Protein AF-A0A448MIH7-F1 (afdb_monomer_lite)

InterPro domains:
  IPR002915 DeoC/FbaB/LacD aldolase [PF01791] (14-101)
  IPR002915 DeoC/FbaB/LacD aldolase [SM01133] (1-118)
  IPR011343 Deoxyribose-phosphate aldolase [PTHR10889] (2-112)
  IPR011343 Deoxyribose-phosphate aldolase [TIGR00126] (2-113)
  IPR013785 Aldolase-type TIM barrel [G3DSA:3.20.20.70] (1-115)

pLDDT: mean 94.29, std 11.21, range [30.38, 98.88]

Secondary structure (DSSP, 8-state):
-BSTTT--S-HHHHHHHHHHHHHTT-S-EEEEP-HHHHHTT-HHHHHHHHHHHHHHHTTS-EEEE--GGGS-HHHHHHHHHHHHHTT-SEEE---SSSS----HHHHHHHHHHS----

Sequence (118 aa):
MVGFPLGANLTSVKAFETQEAIKAGANEIDMVINVGWIKSNKWQAVKDDIQAVLNACNGVPLKVILETCLLTKDEIIKACEICKEIGVAFVKTSTGFSKGGALVEDVALMKKSLVILV

Radius of gyration: 13.15 Å; chains: 1; bounding box: 32×26×30 Å

Organism: NCBI:txid758

Structure (mmCIF, N/CA/C/O backbone):
data_AF-A0A448MIH7-F1
#
_entry.id   AF-A0A448MIH7-F1
#
loop_
_atom_site.group_PDB
_atom_site.id
_atom_site.type_symbol
_atom_site.label_atom_id
_atom_site.label_alt_id
_atom_site.label_comp_id
_atom_site.label_asym_id
_atom_site.label_entity_id
_atom_site.label_seq_id
_atom_site.pdbx_PDB_ins_code
_atom_site.Cartn_x
_atom_site.Cartn_y
_atom_site.Cartn_z
_atom_site.occupancy
_atom_site.B_iso_or_equiv
_atom_site.auth_seq_id
_atom_site.auth_comp_id
_atom_site.auth_asym_id
_atom_site.auth_atom_id
_atom_site.pdbx_PDB_model_num
ATOM 1 N N . MET A 1 1 ? -7.232 -9.157 5.317 1.00 92.31 1 MET A N 1
ATOM 2 C CA . MET A 1 1 ? -6.839 -8.694 3.967 1.00 92.31 1 MET A CA 1
ATOM 3 C C . MET A 1 1 ? -7.849 -7.651 3.523 1.00 92.31 1 MET A C 1
ATOM 5 O O . MET A 1 1 ? -9.013 -7.841 3.842 1.00 92.31 1 MET A O 1
ATOM 9 N N . VAL A 1 2 ? -7.415 -6.582 2.850 1.00 97.75 2 VAL A N 1
ATOM 10 C CA . VAL A 1 2 ? -8.256 -5.447 2.428 1.00 97.75 2 VAL A CA 1
ATOM 11 C C . VAL A 1 2 ? -7.966 -5.074 0.972 1.00 97.75 2 VAL A C 1
ATOM 13 O O . VAL A 1 2 ? -6.805 -4.972 0.562 1.00 97.75 2 VAL A O 1
ATOM 16 N N . GLY A 1 3 ? -9.015 -4.869 0.174 1.00 96.44 3 GLY A N 1
ATOM 17 C CA . GLY A 1 3 ? -8.915 -4.601 -1.263 1.00 96.44 3 GLY A CA 1
ATOM 18 C C . GLY A 1 3 ? -8.203 -5.721 -2.024 1.00 96.44 3 GLY A C 1
ATOM 19 O O . GLY A 1 3 ? -7.577 -5.477 -3.051 1.00 96.44 3 GLY A O 1
ATOM 20 N N . PHE A 1 4 ? -8.219 -6.938 -1.488 1.00 97.50 4 PHE A N 1
ATOM 21 C CA . PHE A 1 4 ? -7.408 -8.052 -1.960 1.00 97.50 4 PHE A CA 1
ATOM 22 C C . PHE A 1 4 ? -8.145 -8.886 -3.026 1.00 97.50 4 PHE A C 1
ATOM 24 O O . PHE A 1 4 ? -9.354 -9.075 -2.909 1.00 97.50 4 PHE A O 1
ATOM 31 N N . PRO A 1 5 ? -7.449 -9.441 -4.042 1.00 97.50 5 PRO A N 1
ATOM 32 C CA . PRO A 1 5 ? -6.018 -9.285 -4.329 1.00 97.50 5 PRO A CA 1
ATOM 33 C C . PRO A 1 5 ? -5.696 -8.112 -5.264 1.00 97.50 5 PRO A C 1
ATOM 35 O O . PRO A 1 5 ? -4.532 -7.850 -5.516 1.00 97.50 5 PRO A O 1
ATOM 38 N N . LEU A 1 6 ? -6.690 -7.425 -5.832 1.00 97.25 6 LEU A N 1
ATOM 39 C CA . LEU A 1 6 ? -6.457 -6.532 -6.978 1.00 97.25 6 LEU A CA 1
ATOM 40 C C . LEU A 1 6 ? -6.078 -5.091 -6.602 1.00 97.25 6 LEU A C 1
ATOM 42 O O . LEU A 1 6 ? -5.535 -4.365 -7.430 1.00 97.25 6 LEU A O 1
ATOM 46 N N . GLY A 1 7 ? -6.421 -4.634 -5.398 1.00 97.44 7 GLY A N 1
ATOM 47 C CA . GLY A 1 7 ? -6.146 -3.276 -4.920 1.00 97.44 7 GLY A CA 1
ATOM 48 C C . GLY A 1 7 ? -6.939 -2.167 -5.620 1.00 97.44 7 GLY A C 1
ATOM 49 O O . GLY A 1 7 ? -6.673 -0.991 -5.375 1.00 97.44 7 GLY A O 1
ATOM 50 N N . ALA A 1 8 ? -7.908 -2.512 -6.474 1.00 97.94 8 ALA A N 1
ATOM 51 C CA . ALA A 1 8 ? -8.626 -1.579 -7.350 1.00 97.94 8 ALA A CA 1
ATOM 52 C C . ALA A 1 8 ? -9.999 -1.121 -6.816 1.00 97.94 8 ALA A C 1
ATOM 54 O O . ALA A 1 8 ? -10.729 -0.413 -7.508 1.00 97.94 8 ALA A O 1
ATOM 55 N N . ASN A 1 9 ? -10.368 -1.525 -5.599 1.00 98.56 9 ASN A N 1
ATOM 56 C CA . ASN A 1 9 ? -11.573 -1.043 -4.927 1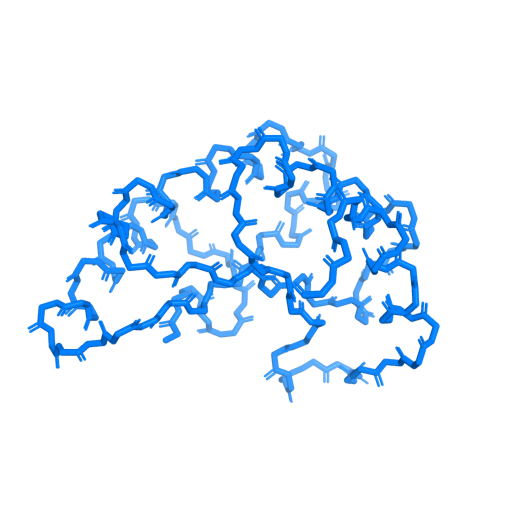.00 98.56 9 ASN A CA 1
ATOM 57 C C . ASN A 1 9 ? -11.480 0.465 -4.643 1.00 98.56 9 ASN A C 1
ATOM 59 O O . ASN A 1 9 ? -10.387 1.023 -4.536 1.00 98.56 9 ASN A O 1
ATOM 63 N N . LEU A 1 10 ? -12.636 1.110 -4.461 1.00 98.62 10 LEU A N 1
ATOM 64 C CA . LEU A 1 10 ? -12.695 2.488 -3.976 1.00 98.62 10 LEU A CA 1
ATOM 65 C C . LEU A 1 10 ? -12.023 2.603 -2.602 1.00 98.62 10 LEU A C 1
ATOM 67 O O . LEU A 1 10 ? -12.190 1.729 -1.750 1.00 98.62 10 LEU A O 1
ATOM 71 N N . THR A 1 11 ? -11.354 3.726 -2.356 1.00 98.81 11 THR A N 1
ATOM 72 C CA . THR A 1 11 ? -10.712 4.029 -1.070 1.00 98.81 11 THR A CA 1
ATOM 73 C C . THR A 1 11 ? -11.676 3.920 0.109 1.00 98.81 11 THR A C 1
ATOM 75 O O . THR A 1 11 ? -11.349 3.315 1.127 1.00 98.81 11 THR A O 1
ATOM 78 N N . SER A 1 12 ? -12.903 4.426 -0.045 1.00 98.75 12 SER A N 1
ATOM 79 C CA . SER A 1 12 ? -13.948 4.318 0.981 1.00 98.75 12 SER A CA 1
ATOM 80 C C . SER A 1 12 ? -14.326 2.869 1.296 1.00 98.75 12 SER A C 1
ATOM 82 O O . SER A 1 12 ? -14.581 2.544 2.451 1.00 98.75 12 SER A O 1
ATOM 84 N N . VAL A 1 13 ? -14.314 1.986 0.294 1.00 98.81 13 VAL A N 1
ATOM 85 C CA . VAL A 1 13 ? -14.595 0.556 0.475 1.00 98.81 13 VAL A CA 1
ATOM 86 C C . VAL A 1 13 ? -13.450 -0.125 1.218 1.00 98.81 13 VAL A C 1
ATOM 88 O O . VAL A 1 13 ? -13.717 -0.893 2.134 1.00 98.81 13 VAL A O 1
ATOM 91 N N . LYS A 1 14 ? -12.188 0.192 0.896 1.00 98.81 14 LYS A N 1
ATOM 92 C CA . LYS A 1 14 ? -11.036 -0.347 1.638 1.00 98.81 14 LYS A CA 1
ATOM 93 C C . LYS A 1 14 ? -11.046 0.096 3.103 1.00 98.81 14 LYS A C 1
ATOM 95 O O . LYS A 1 14 ? -10.815 -0.718 3.994 1.00 98.81 14 LYS A O 1
ATOM 100 N N . ALA A 1 15 ? -11.347 1.368 3.366 1.00 98.81 15 ALA A N 1
ATOM 101 C CA . ALA A 1 15 ? -11.469 1.889 4.727 1.00 98.81 15 ALA A CA 1
ATOM 102 C C . ALA A 1 15 ? -12.617 1.211 5.500 1.00 98.81 15 ALA A C 1
ATOM 104 O O . ALA A 1 15 ? -12.436 0.824 6.652 1.00 98.81 15 ALA A O 1
ATOM 105 N N . PHE A 1 16 ? -13.769 1.005 4.855 1.00 98.75 16 PHE A N 1
ATOM 106 C CA . PHE A 1 16 ? -14.888 0.266 5.443 1.00 98.75 16 PHE A CA 1
ATOM 107 C C . PHE A 1 16 ? -14.516 -1.192 5.753 1.00 98.75 16 PHE A C 1
ATOM 109 O O . PHE A 1 16 ? -14.674 -1.637 6.885 1.00 98.75 16 PHE A O 1
ATOM 116 N N . GLU A 1 17 ? -13.950 -1.918 4.786 1.00 98.69 17 GLU A N 1
ATOM 117 C CA . GLU A 1 17 ? -13.507 -3.309 4.957 1.00 98.69 17 GLU A CA 1
ATOM 118 C C . GLU A 1 17 ? -12.485 -3.448 6.094 1.00 98.69 17 GLU A C 1
ATOM 120 O O . GLU A 1 17 ? -12.548 -4.395 6.874 1.00 98.69 17 GLU A O 1
ATOM 125 N N . THR A 1 18 ? -11.590 -2.467 6.235 1.00 98.81 18 THR A N 1
ATOM 126 C CA . THR A 1 18 ? -10.630 -2.380 7.346 1.00 98.81 18 THR A CA 1
ATOM 127 C C . THR A 1 18 ? -11.340 -2.331 8.696 1.00 98.81 18 THR A C 1
ATOM 129 O O . THR A 1 18 ? -11.023 -3.114 9.590 1.00 98.81 18 THR A O 1
ATOM 132 N N . GLN A 1 19 ? -12.327 -1.443 8.847 1.00 98.62 19 GLN A N 1
ATOM 133 C CA . GLN A 1 19 ? -13.083 -1.312 10.094 1.00 98.62 19 GLN A CA 1
ATOM 134 C C . GLN A 1 19 ? -13.871 -2.584 10.415 1.00 98.62 19 GLN A C 1
ATOM 136 O O . GLN A 1 19 ? -13.880 -3.019 11.565 1.00 98.62 19 GLN A O 1
ATOM 141 N N . GLU A 1 20 ? -14.501 -3.200 9.415 1.00 98.75 20 GLU A N 1
ATOM 142 C CA . GLU A 1 20 ? -15.245 -4.448 9.602 1.00 98.75 20 GLU A CA 1
ATOM 143 C C . GLU A 1 20 ? -14.322 -5.613 9.981 1.00 98.75 20 GLU A C 1
ATOM 145 O O . GLU A 1 20 ? -14.638 -6.369 10.899 1.00 98.75 20 GLU A O 1
ATOM 150 N N . ALA A 1 21 ? -13.145 -5.722 9.356 1.00 98.50 21 ALA A N 1
ATOM 151 C CA . ALA A 1 21 ? -12.153 -6.735 9.708 1.00 98.50 21 ALA A CA 1
ATOM 152 C C . ALA A 1 21 ? -11.681 -6.588 11.163 1.00 98.50 21 ALA A C 1
ATOM 154 O O . ALA A 1 21 ? -11.597 -7.578 11.890 1.00 98.50 21 ALA A O 1
ATOM 155 N N . ILE A 1 22 ? -11.425 -5.358 11.616 1.00 98.44 22 ILE A N 1
ATOM 156 C CA . ILE A 1 22 ? -11.020 -5.084 13.003 1.00 98.44 22 ILE A CA 1
ATOM 157 C C . ILE A 1 22 ? -12.151 -5.418 13.980 1.00 98.44 22 ILE A C 1
ATOM 159 O O . ILE A 1 22 ? -11.905 -6.073 14.991 1.00 98.44 22 ILE A O 1
ATOM 163 N N . LYS A 1 23 ? -13.402 -5.049 13.669 1.00 98.25 23 LYS A N 1
ATOM 164 C CA . LYS A 1 23 ? -14.575 -5.434 14.480 1.00 98.25 23 LYS A CA 1
ATOM 165 C C . LYS A 1 23 ? -14.734 -6.950 14.583 1.00 98.25 23 LYS A C 1
ATOM 167 O O . LYS A 1 23 ? -15.142 -7.447 15.628 1.00 98.25 23 LYS A O 1
ATOM 172 N N . ALA A 1 24 ? -14.387 -7.677 13.524 1.00 98.31 24 ALA A N 1
ATOM 173 C CA . ALA A 1 24 ? -14.379 -9.136 13.499 1.00 98.31 24 ALA A CA 1
ATOM 174 C C . ALA A 1 24 ? -13.179 -9.766 14.240 1.00 98.31 24 ALA A C 1
ATOM 176 O O . ALA A 1 24 ? -13.060 -10.989 14.270 1.00 98.31 24 ALA A O 1
ATOM 177 N N . GLY A 1 25 ? -12.305 -8.958 14.852 1.00 98.00 25 GLY A N 1
ATOM 178 C CA . GLY A 1 25 ? -11.189 -9.421 15.676 1.00 98.00 25 GLY A CA 1
ATOM 179 C C . GLY A 1 25 ? -9.835 -9.445 14.970 1.00 98.00 25 GLY A C 1
ATOM 180 O O . GLY A 1 25 ? -8.908 -10.061 15.488 1.00 98.00 25 GLY A O 1
ATOM 181 N N . ALA A 1 26 ? -9.683 -8.803 13.806 1.00 97.81 26 ALA A N 1
ATOM 182 C CA . ALA A 1 26 ? -8.377 -8.704 13.160 1.00 97.81 26 ALA A CA 1
ATOM 183 C C . ALA A 1 26 ? -7.409 -7.843 13.991 1.00 97.81 26 ALA A C 1
ATOM 185 O O . ALA A 1 26 ? -7.688 -6.684 14.296 1.00 97.81 26 ALA A O 1
ATOM 186 N N . ASN A 1 27 ? -6.240 -8.401 14.308 1.00 97.25 27 ASN A N 1
ATOM 187 C CA . ASN A 1 27 ? -5.161 -7.702 15.017 1.00 97.25 27 ASN A CA 1
ATOM 188 C C . ASN A 1 27 ? -4.125 -7.071 14.078 1.00 97.25 27 ASN A C 1
ATOM 190 O O . ASN A 1 27 ? -3.158 -6.482 14.550 1.00 97.25 27 ASN A O 1
ATOM 194 N N . GLU A 1 28 ? -4.304 -7.219 12.768 1.00 97.38 28 GLU A N 1
ATOM 195 C CA . GLU A 1 28 ? -3.424 -6.692 11.731 1.00 97.38 28 GLU A CA 1
ATOM 196 C C . GLU A 1 28 ? -4.184 -6.592 10.404 1.00 97.38 28 GLU A C 1
ATOM 198 O O . GLU A 1 28 ? -5.089 -7.390 10.135 1.00 97.38 28 GLU A O 1
ATOM 203 N N . ILE A 1 29 ? -3.806 -5.628 9.563 1.00 98.50 29 ILE A N 1
ATOM 204 C CA . ILE A 1 29 ? -4.408 -5.401 8.253 1.00 98.50 29 ILE A CA 1
ATOM 205 C C . ILE A 1 29 ? -3.345 -5.444 7.161 1.00 98.50 29 ILE A C 1
ATOM 207 O O . ILE A 1 29 ? -2.394 -4.675 7.169 1.00 98.50 29 ILE A O 1
ATOM 211 N N . ASP A 1 30 ? -3.580 -6.288 6.162 1.00 98.31 30 ASP A N 1
ATOM 212 C CA . ASP A 1 30 ? -2.823 -6.335 4.912 1.00 98.31 30 ASP A CA 1
ATOM 213 C C . ASP A 1 30 ? -3.692 -5.753 3.791 1.00 98.31 30 ASP A C 1
ATOM 215 O O . ASP A 1 30 ? -4.685 -6.380 3.403 1.00 98.31 30 ASP A O 1
ATOM 219 N N . MET A 1 31 ? -3.338 -4.579 3.261 1.00 98.69 31 MET A N 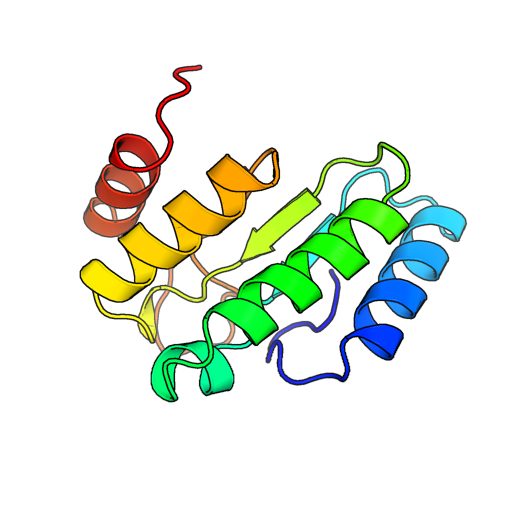1
ATOM 220 C CA . MET A 1 31 ? -4.029 -3.965 2.120 1.00 98.69 31 MET A CA 1
ATOM 221 C C . MET A 1 31 ? -3.256 -4.154 0.813 1.00 98.69 31 MET A C 1
ATOM 223 O O . MET A 1 31 ? -2.028 -4.194 0.832 1.00 98.69 31 MET A O 1
ATOM 227 N N . VAL A 1 32 ? -3.943 -4.188 -0.332 1.00 98.75 32 VAL A N 1
ATOM 228 C CA . VAL A 1 32 ? -3.286 -4.132 -1.653 1.00 98.75 32 VAL A CA 1
ATOM 229 C C . VAL A 1 32 ? -3.306 -2.712 -2.222 1.00 98.75 32 VAL A C 1
ATOM 231 O O . VAL A 1 32 ? -4.360 -2.063 -2.284 1.00 98.75 32 VAL A O 1
ATOM 234 N N . ILE A 1 33 ? -2.136 -2.230 -2.649 1.00 98.56 33 ILE A N 1
ATOM 235 C CA . ILE A 1 33 ? -1.963 -0.919 -3.284 1.00 98.56 33 ILE A CA 1
ATOM 236 C C . ILE A 1 33 ? -2.669 -0.864 -4.645 1.00 98.56 33 ILE A C 1
ATOM 238 O O . ILE A 1 33 ? -2.779 -1.865 -5.353 1.00 98.56 33 ILE A O 1
ATOM 242 N N . ASN A 1 34 ? -3.127 0.316 -5.060 1.00 98.75 34 ASN A N 1
ATOM 243 C CA . ASN A 1 34 ? -3.700 0.472 -6.395 1.00 98.75 34 ASN A CA 1
ATOM 244 C C . ASN A 1 34 ? -2.591 0.568 -7.461 1.00 98.75 34 ASN A C 1
ATOM 246 O O . ASN A 1 34 ? -2.083 1.650 -7.766 1.00 98.75 34 ASN A O 1
ATOM 250 N N . VAL A 1 35 ? -2.235 -0.573 -8.057 1.00 98.50 35 VAL A N 1
ATOM 251 C CA . VAL A 1 35 ? -1.209 -0.663 -9.113 1.00 98.50 35 VAL A CA 1
ATOM 252 C C . VAL A 1 35 ? -1.576 0.182 -10.340 1.00 98.50 35 VAL A C 1
ATOM 254 O O . VAL A 1 35 ? -0.703 0.805 -10.943 1.00 98.50 35 VAL A O 1
ATOM 257 N N . GLY A 1 36 ? -2.862 0.277 -10.693 1.00 98.62 36 GLY A N 1
ATOM 258 C CA . GLY A 1 36 ? -3.316 1.087 -11.828 1.00 98.62 36 GLY A CA 1
ATOM 259 C C . GLY A 1 36 ? -2.997 2.575 -11.660 1.00 98.62 36 GLY A C 1
ATOM 260 O O . GLY A 1 36 ? -2.585 3.240 -12.615 1.00 98.62 36 GLY A O 1
ATOM 261 N N . TRP A 1 37 ? -3.121 3.104 -10.441 1.00 98.81 37 TRP A N 1
ATOM 262 C CA . TRP A 1 37 ? -2.734 4.482 -10.136 1.00 98.81 37 TRP A CA 1
ATOM 263 C C . TRP A 1 37 ? -1.225 4.697 -10.157 1.00 98.81 37 TRP A C 1
ATOM 265 O O . TRP A 1 37 ? -0.794 5.716 -10.696 1.00 98.81 37 TRP A O 1
ATOM 275 N N . ILE A 1 38 ? -0.434 3.736 -9.671 1.00 98.69 38 ILE A N 1
ATOM 276 C CA . ILE A 1 38 ? 1.033 3.771 -9.786 1.00 98.69 38 ILE A CA 1
ATOM 277 C C . ILE A 1 38 ? 1.444 3.875 -11.256 1.00 98.69 38 ILE A C 1
ATOM 279 O O . ILE A 1 38 ? 2.124 4.825 -11.641 1.00 98.69 38 ILE A O 1
ATOM 283 N N . LYS A 1 39 ? 0.932 2.972 -12.100 1.00 98.38 39 LYS A N 1
ATOM 284 C CA . LYS A 1 39 ? 1.215 2.953 -13.545 1.00 98.38 39 LYS A CA 1
ATOM 285 C C . LYS A 1 39 ? 0.737 4.201 -14.281 1.00 98.38 39 LYS A C 1
ATOM 287 O O . LYS A 1 39 ? 1.260 4.535 -15.337 1.00 98.38 39 LYS A O 1
ATOM 292 N N . SER A 1 40 ? -0.231 4.910 -13.707 1.00 98.62 40 SER A N 1
ATOM 293 C CA . SER A 1 40 ? -0.739 6.182 -14.223 1.00 98.62 40 SER A CA 1
ATOM 294 C C . SER A 1 40 ? -0.056 7.408 -13.601 1.00 98.62 40 SER A C 1
ATOM 296 O O . SER A 1 40 ? -0.533 8.523 -13.797 1.00 98.62 40 SER A O 1
ATOM 298 N N . ASN A 1 41 ? 1.013 7.229 -12.814 1.00 98.38 41 ASN A N 1
ATOM 299 C CA . ASN A 1 41 ? 1.707 8.287 -12.070 1.00 98.38 41 ASN A CA 1
ATOM 300 C C . ASN A 1 41 ? 0.817 9.105 -11.111 1.00 98.38 41 ASN A C 1
ATOM 302 O O . ASN A 1 41 ? 1.158 10.229 -10.736 1.00 98.38 41 ASN A O 1
ATOM 306 N N . LYS A 1 42 ? -0.307 8.543 -10.653 1.00 98.75 42 LYS A N 1
ATOM 307 C CA . LYS A 1 42 ? -1.254 9.187 -9.726 1.00 98.75 42 LYS A CA 1
ATOM 308 C C . LYS A 1 42 ? -0.830 8.995 -8.267 1.00 98.75 42 LYS A C 1
ATOM 310 O O . LYS A 1 42 ? -1.582 8.480 -7.447 1.00 98.75 42 LYS A O 1
ATOM 315 N N . TRP A 1 43 ? 0.389 9.412 -7.941 1.00 98.62 43 TRP A N 1
ATOM 316 C CA . TRP A 1 43 ? 1.023 9.152 -6.644 1.00 98.62 43 TRP A CA 1
ATOM 317 C C . TRP A 1 43 ? 0.295 9.776 -5.448 1.00 98.62 43 TRP A C 1
ATOM 319 O O . TRP A 1 43 ? 0.258 9.161 -4.387 1.00 98.62 43 TRP A O 1
ATOM 329 N N . GLN A 1 44 ? -0.346 10.936 -5.627 1.00 98.62 44 GLN A N 1
ATOM 330 C CA . GLN A 1 44 ? -1.179 11.524 -4.574 1.00 98.62 44 GLN A CA 1
ATOM 331 C C . GLN A 1 44 ? -2.379 10.625 -4.246 1.00 98.62 44 GLN A C 1
ATOM 333 O O . GLN A 1 44 ? -2.613 10.335 -3.083 1.00 98.62 44 GLN A O 1
ATOM 338 N N . ALA A 1 45 ? -3.066 10.087 -5.261 1.00 98.75 45 ALA A N 1
ATOM 339 C CA . ALA A 1 45 ? -4.182 9.164 -5.047 1.00 98.75 45 ALA A CA 1
ATOM 340 C C . ALA A 1 45 ? -3.734 7.861 -4.363 1.00 98.75 45 ALA A C 1
ATOM 342 O O . ALA A 1 45 ? -4.448 7.330 -3.520 1.00 98.75 45 ALA A O 1
ATOM 343 N N . VAL A 1 46 ? -2.535 7.363 -4.691 1.00 98.81 46 VAL A N 1
ATOM 344 C CA . VAL A 1 46 ? -1.934 6.209 -4.000 1.00 98.81 46 VAL A CA 1
ATOM 345 C C . VAL A 1 46 ? -1.713 6.517 -2.517 1.00 98.81 46 VAL A C 1
ATOM 347 O O . VAL A 1 46 ? -2.092 5.718 -1.666 1.00 98.81 46 VAL A O 1
ATOM 350 N N . LYS A 1 47 ? -1.129 7.678 -2.202 1.00 98.81 47 LYS A N 1
ATOM 351 C CA . LYS A 1 47 ? -0.895 8.116 -0.822 1.00 98.81 47 LYS A CA 1
ATOM 352 C C . LYS A 1 47 ? -2.202 8.288 -0.050 1.00 98.81 47 LYS A C 1
ATOM 354 O O . LYS A 1 47 ? -2.312 7.762 1.053 1.00 98.81 47 LYS A O 1
ATOM 359 N N . ASP A 1 48 ? -3.183 8.968 -0.637 1.00 98.81 48 ASP A N 1
ATOM 360 C CA . ASP A 1 48 ? -4.482 9.223 -0.009 1.00 98.81 48 ASP A CA 1
ATOM 361 C C . ASP A 1 48 ? -5.227 7.913 0.302 1.00 98.81 48 ASP A C 1
ATOM 363 O O . ASP A 1 48 ? -5.837 7.783 1.362 1.00 98.81 48 ASP A O 1
ATOM 367 N N . ASP A 1 49 ? -5.125 6.912 -0.578 1.00 98.88 49 ASP A N 1
ATOM 368 C CA . ASP A 1 49 ? -5.726 5.587 -0.384 1.00 98.88 49 ASP A CA 1
ATOM 369 C C . ASP A 1 49 ? -5.119 4.829 0.793 1.00 98.88 49 ASP A C 1
ATOM 371 O O . ASP A 1 49 ? -5.842 4.321 1.652 1.00 98.88 49 ASP A O 1
ATOM 375 N N . ILE A 1 50 ? -3.786 4.793 0.862 1.00 98.75 50 ILE A N 1
ATOM 376 C CA . ILE A 1 50 ? -3.076 4.143 1.966 1.00 98.75 50 ILE A CA 1
ATOM 377 C C . ILE A 1 50 ? -3.351 4.890 3.273 1.00 98.75 50 ILE A C 1
ATOM 379 O O . ILE A 1 50 ? -3.630 4.256 4.288 1.00 98.75 50 ILE A O 1
ATOM 383 N N . GLN A 1 51 ? -3.335 6.226 3.255 1.00 98.69 51 GLN A N 1
ATOM 384 C CA . GLN A 1 51 ? -3.605 7.041 4.438 1.00 98.69 51 GLN A CA 1
ATOM 385 C C . GLN A 1 51 ? -5.029 6.826 4.964 1.00 98.69 51 GLN A C 1
ATOM 387 O O . GLN A 1 51 ? -5.224 6.733 6.174 1.00 98.69 51 GLN A O 1
ATOM 392 N N . ALA A 1 52 ? -6.027 6.722 4.083 1.00 98.81 52 ALA A N 1
ATOM 393 C CA . ALA A 1 52 ? -7.402 6.454 4.490 1.00 98.81 52 ALA A CA 1
ATOM 394 C C . ALA A 1 52 ? -7.539 5.092 5.188 1.00 98.81 52 ALA A C 1
ATOM 396 O O . ALA A 1 52 ? -8.204 4.996 6.221 1.00 98.81 52 ALA A O 1
ATOM 397 N N . VAL A 1 53 ? -6.871 4.056 4.669 1.00 98.75 53 VAL A N 1
ATOM 398 C CA . VAL A 1 53 ? -6.826 2.732 5.308 1.00 98.75 53 VAL A CA 1
ATOM 399 C C . VAL A 1 53 ? -6.05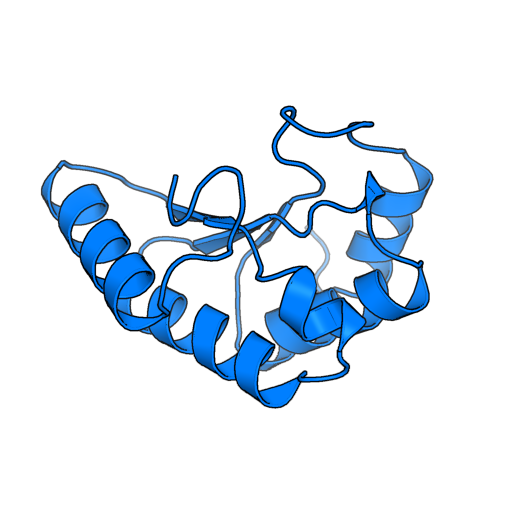9 2.780 6.629 1.00 98.75 53 VAL A C 1
ATOM 401 O O . VAL A 1 53 ? -6.537 2.242 7.624 1.00 98.75 53 VAL A O 1
ATOM 404 N N . LEU A 1 54 ? -4.920 3.474 6.682 1.00 98.44 54 LEU A N 1
ATOM 405 C CA . LEU A 1 54 ? -4.134 3.648 7.907 1.00 98.44 54 LEU A CA 1
ATOM 406 C C . LEU A 1 54 ? -4.953 4.331 9.009 1.00 98.44 54 LEU A C 1
ATOM 408 O O . LEU A 1 54 ? -4.971 3.865 10.146 1.00 98.44 54 LEU A O 1
ATOM 412 N N . ASN A 1 55 ? -5.698 5.382 8.664 1.00 98.44 55 ASN A N 1
ATOM 413 C CA . ASN A 1 55 ? -6.592 6.066 9.597 1.00 98.44 55 ASN A CA 1
ATOM 414 C C . ASN A 1 55 ? -7.713 5.132 10.082 1.00 98.44 55 ASN A C 1
ATOM 416 O O . ASN A 1 55 ? -8.037 5.116 11.269 1.00 98.44 55 ASN A O 1
ATOM 420 N N . ALA A 1 56 ? -8.279 4.322 9.182 1.00 98.56 56 ALA A N 1
ATOM 421 C CA . ALA A 1 56 ? -9.305 3.338 9.516 1.00 98.56 56 ALA A CA 1
ATOM 422 C C . ALA A 1 56 ? -8.789 2.204 10.419 1.00 98.56 56 ALA A C 1
ATOM 424 O O . ALA A 1 56 ? -9.588 1.597 11.132 1.00 98.56 56 ALA A O 1
ATOM 425 N N . CYS A 1 57 ? -7.477 1.945 10.429 1.00 98.25 57 CYS A N 1
ATOM 426 C CA . CYS A 1 57 ? -6.874 0.935 11.294 1.00 98.25 57 CYS A CA 1
ATOM 427 C C . CYS A 1 57 ? -6.896 1.316 12.784 1.00 98.25 57 CYS A C 1
ATOM 429 O O . CYS A 1 57 ? -6.814 0.429 13.628 1.00 98.25 57 CYS A O 1
ATOM 431 N N . ASN A 1 58 ? -6.999 2.606 13.131 1.00 94.19 58 ASN A N 1
ATOM 432 C CA . ASN A 1 58 ? -7.094 3.092 14.518 1.00 94.19 58 ASN A CA 1
ATOM 433 C C . ASN A 1 58 ? -6.076 2.439 15.489 1.00 94.19 58 ASN A C 1
ATOM 435 O O . ASN A 1 58 ? -6.428 1.991 16.580 1.00 94.19 58 ASN A O 1
ATOM 439 N N . GLY A 1 59 ? -4.812 2.340 15.064 1.00 94.31 59 GLY A N 1
ATOM 440 C CA . GLY A 1 59 ? -3.720 1.743 15.846 1.00 94.31 59 GLY A CA 1
ATOM 441 C C . GLY A 1 59 ? -3.460 0.253 15.589 1.00 94.31 59 GLY A C 1
ATOM 442 O O . GLY A 1 59 ? -2.423 -0.252 16.015 1.00 94.31 59 GLY A O 1
ATOM 443 N N . VAL A 1 60 ? -4.332 -0.447 14.857 1.00 97.38 60 VAL A N 1
ATOM 444 C CA . VAL A 1 60 ? -4.035 -1.791 14.337 1.00 97.38 60 VAL A CA 1
ATOM 445 C C . VAL A 1 60 ? -2.921 -1.692 13.279 1.00 97.38 60 VAL A C 1
ATOM 447 O O . VAL A 1 60 ? -2.998 -0.825 12.407 1.00 97.38 60 VAL A O 1
ATOM 450 N N . PRO A 1 61 ? -1.870 -2.533 13.319 1.00 96.81 61 PRO A N 1
ATOM 451 C CA . PRO A 1 61 ? -0.785 -2.457 12.346 1.00 96.81 61 PRO A CA 1
ATOM 452 C C . PRO A 1 61 ? -1.264 -2.659 10.904 1.00 96.81 61 PRO A C 1
ATOM 454 O O . PRO A 1 61 ? -1.996 -3.605 10.606 1.00 96.81 61 PRO A O 1
ATOM 457 N N . LEU A 1 62 ? -0.797 -1.783 10.010 1.00 98.06 62 LEU A N 1
ATOM 458 C CA . LEU A 1 62 ? -1.050 -1.846 8.571 1.00 98.06 62 LEU A CA 1
ATOM 459 C C . LEU A 1 62 ? 0.193 -2.331 7.817 1.00 98.06 62 LEU A C 1
ATOM 461 O O . LEU A 1 62 ? 1.293 -1.795 7.994 1.00 98.06 62 LEU A O 1
ATOM 465 N N . LYS A 1 63 ? -0.013 -3.293 6.917 1.00 97.69 63 LYS A N 1
ATOM 466 C CA . LYS A 1 63 ? 0.936 -3.736 5.897 1.00 97.69 63 LYS A CA 1
ATOM 467 C C . LYS A 1 63 ? 0.404 -3.396 4.509 1.00 97.69 63 LYS A C 1
ATOM 469 O O . LYS A 1 63 ? -0.744 -3.698 4.184 1.00 97.69 63 LYS A O 1
ATOM 474 N N . VAL A 1 64 ? 1.248 -2.812 3.662 1.00 98.50 64 VAL A N 1
ATOM 475 C CA . VAL A 1 64 ? 0.878 -2.459 2.281 1.00 98.50 64 VAL A CA 1
ATOM 476 C C . VAL A 1 64 ? 1.537 -3.426 1.303 1.00 98.50 64 VAL A C 1
ATOM 478 O O . VAL A 1 64 ? 2.756 -3.429 1.143 1.00 98.50 64 VAL A O 1
ATOM 481 N N . ILE A 1 65 ? 0.730 -4.251 0.639 1.00 98.44 65 ILE A N 1
ATOM 482 C CA . ILE A 1 65 ? 1.158 -5.155 -0.429 1.00 98.44 65 ILE A CA 1
ATOM 483 C C . ILE A 1 65 ? 1.348 -4.345 -1.715 1.00 98.44 65 ILE A C 1
ATOM 485 O O . ILE A 1 65 ? 0.386 -3.776 -2.234 1.00 98.44 65 ILE A O 1
ATOM 489 N N . LEU A 1 66 ? 2.581 -4.310 -2.230 1.00 98.12 66 LEU A N 1
ATOM 490 C CA . LEU A 1 66 ? 2.954 -3.532 -3.418 1.00 98.12 66 LEU A CA 1
ATOM 491 C C . LEU A 1 66 ? 2.661 -4.248 -4.744 1.00 98.12 66 LEU A C 1
ATOM 493 O O . LEU A 1 66 ? 2.505 -3.597 -5.771 1.00 98.12 66 LEU A O 1
ATOM 497 N N . GLU A 1 67 ? 2.602 -5.578 -4.713 1.00 98.06 67 GLU A N 1
ATOM 498 C CA . GLU A 1 67 ? 2.575 -6.445 -5.893 1.00 98.06 67 GLU A CA 1
ATOM 499 C C . GLU A 1 67 ? 3.786 -6.220 -6.816 1.00 98.06 67 GLU A C 1
ATOM 501 O O . GLU A 1 67 ? 3.662 -5.875 -7.993 1.00 98.06 67 GLU A O 1
ATOM 506 N N . THR A 1 68 ? 4.990 -6.419 -6.261 1.00 96.50 68 THR A N 1
ATOM 507 C CA . TH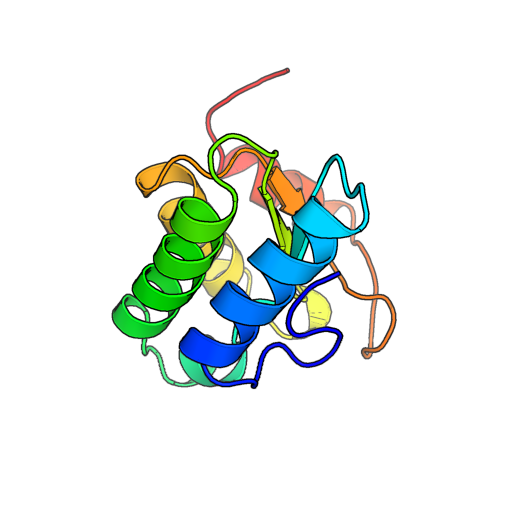R A 1 68 ? 6.269 -6.039 -6.893 1.00 96.50 68 THR A CA 1
ATOM 508 C C . THR A 1 68 ? 6.490 -6.645 -8.275 1.00 96.50 68 THR A C 1
ATOM 510 O O . THR A 1 68 ? 7.097 -5.997 -9.120 1.00 96.50 68 THR A O 1
ATOM 513 N N . CYS A 1 69 ? 5.928 -7.824 -8.566 1.00 95.56 69 CYS A N 1
ATOM 514 C CA . CYS A 1 69 ? 6.027 -8.450 -9.889 1.00 95.56 69 CYS A CA 1
ATOM 515 C C . CYS A 1 69 ? 5.388 -7.627 -11.026 1.00 95.56 69 CYS A C 1
ATOM 517 O O . CYS A 1 69 ? 5.602 -7.928 -12.201 1.00 95.56 69 CYS A O 1
ATOM 519 N N . LEU A 1 70 ? 4.598 -6.599 -10.695 1.00 97.12 70 LEU A N 1
ATOM 520 C CA . LEU A 1 70 ? 4.002 -5.670 -11.651 1.00 97.12 70 LEU A CA 1
ATOM 521 C C . LEU A 1 70 ? 4.714 -4.314 -11.693 1.00 97.12 70 LEU A C 1
ATOM 523 O O . LEU A 1 70 ? 4.400 -3.511 -12.572 1.00 97.12 70 LEU A O 1
ATOM 527 N N . LEU A 1 71 ? 5.639 -4.032 -10.776 1.00 97.62 71 LEU A N 1
ATOM 528 C CA . LEU A 1 71 ? 6.243 -2.714 -10.595 1.00 97.62 71 LEU A CA 1
ATOM 529 C C . LEU A 1 71 ? 7.701 -2.675 -11.064 1.00 97.62 71 LEU A C 1
ATOM 531 O O . LEU A 1 71 ? 8.423 -3.668 -11.028 1.00 97.62 71 LEU A O 1
ATOM 535 N N . THR A 1 72 ? 8.145 -1.503 -11.508 1.00 98.19 72 THR A N 1
ATOM 536 C CA . THR A 1 72 ? 9.571 -1.233 -11.719 1.00 98.19 72 THR A CA 1
ATOM 537 C C . THR A 1 72 ? 10.259 -0.971 -10.378 1.00 98.19 72 THR A C 1
ATOM 539 O O . 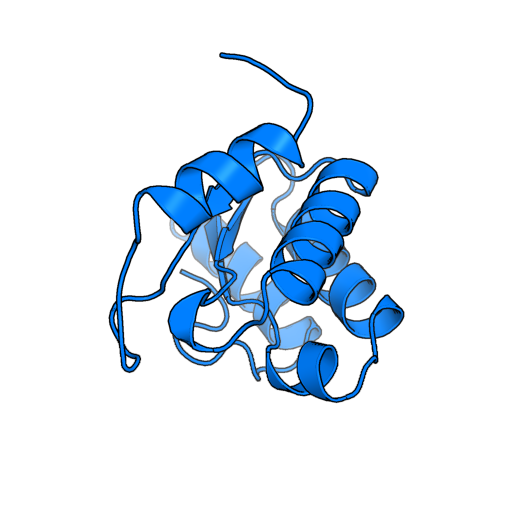THR A 1 72 ? 9.610 -0.673 -9.375 1.00 98.19 72 THR A O 1
ATOM 542 N N . LYS A 1 73 ? 11.595 -1.029 -10.347 1.00 97.12 73 LYS A N 1
ATOM 543 C CA . LYS A 1 73 ? 12.360 -0.720 -9.129 1.00 97.12 73 LYS A CA 1
ATOM 544 C C . LYS A 1 73 ? 12.101 0.711 -8.633 1.00 97.12 73 LYS A C 1
ATOM 546 O O . LYS A 1 73 ? 11.927 0.902 -7.435 1.00 97.12 73 LYS A O 1
ATOM 551 N N . ASP A 1 74 ? 11.982 1.681 -9.539 1.00 97.62 74 ASP A N 1
ATOM 552 C CA . ASP A 1 74 ? 11.675 3.076 -9.189 1.00 97.62 74 ASP A CA 1
ATOM 553 C C . ASP A 1 74 ? 10.270 3.233 -8.593 1.00 97.62 74 ASP A C 1
ATOM 555 O O . ASP A 1 74 ? 10.074 3.966 -7.624 1.00 97.62 74 ASP A O 1
ATOM 559 N N . GLU A 1 75 ? 9.285 2.507 -9.127 1.00 98.56 75 GLU A N 1
ATOM 560 C CA . GLU A 1 75 ? 7.928 2.494 -8.575 1.00 98.56 75 GLU A CA 1
ATOM 561 C C . GLU A 1 75 ? 7.886 1.850 -7.183 1.00 98.56 75 GLU A C 1
ATOM 563 O O . GLU A 1 75 ? 7.188 2.354 -6.303 1.00 98.56 75 GLU A O 1
ATOM 568 N N . ILE A 1 76 ? 8.656 0.775 -6.965 1.00 97.88 76 ILE A N 1
ATOM 569 C CA . ILE A 1 76 ? 8.808 0.136 -5.650 1.00 97.88 76 ILE A CA 1
ATOM 570 C C . ILE A 1 76 ? 9.419 1.123 -4.653 1.00 97.88 76 ILE A C 1
ATOM 572 O O . ILE A 1 76 ? 8.864 1.305 -3.569 1.00 97.88 76 ILE A O 1
ATOM 576 N N . ILE A 1 77 ? 10.519 1.792 -5.022 1.00 97.25 77 ILE A N 1
ATOM 577 C CA . ILE A 1 77 ? 11.175 2.801 -4.176 1.00 97.25 77 ILE A CA 1
ATOM 578 C C . ILE A 1 77 ? 10.168 3.880 -3.781 1.00 97.25 77 ILE A C 1
ATOM 580 O O . ILE A 1 77 ? 9.991 4.143 -2.593 1.00 97.25 77 ILE A O 1
ATOM 584 N N . LYS A 1 78 ? 9.456 4.450 -4.756 1.00 97.88 78 LYS A N 1
ATOM 585 C CA . LYS A 1 78 ? 8.508 5.536 -4.506 1.00 97.88 78 LYS A CA 1
ATOM 586 C C . LYS A 1 78 ? 7.318 5.103 -3.650 1.00 97.88 78 LYS A C 1
ATOM 588 O O . LYS A 1 78 ? 6.882 5.853 -2.780 1.00 97.88 78 LYS A O 1
ATOM 593 N N . ALA A 1 79 ? 6.803 3.889 -3.843 1.00 98.00 79 ALA A N 1
ATOM 594 C CA . ALA A 1 79 ? 5.751 3.348 -2.985 1.00 98.00 79 ALA A CA 1
ATOM 595 C C . ALA A 1 79 ? 6.242 3.139 -1.539 1.00 98.00 79 ALA A C 1
ATOM 597 O O . ALA A 1 79 ? 5.523 3.474 -0.595 1.00 98.00 79 ALA A O 1
ATOM 598 N N . CYS A 1 80 ? 7.474 2.649 -1.353 1.00 97.25 80 CYS A N 1
ATOM 599 C CA . CYS A 1 80 ? 8.108 2.549 -0.037 1.00 97.25 80 CYS A CA 1
ATOM 600 C C . CYS A 1 80 ? 8.303 3.924 0.618 1.00 97.25 80 CYS A C 1
ATOM 602 O O . CYS A 1 80 ? 8.020 4.070 1.804 1.00 97.25 80 CYS A O 1
ATOM 604 N N . GLU A 1 81 ? 8.745 4.933 -0.134 1.00 96.38 81 GLU A N 1
ATOM 605 C CA . GLU A 1 81 ? 8.902 6.306 0.359 1.00 96.38 81 GLU A CA 1
ATOM 606 C C . GLU A 1 81 ? 7.573 6.900 0.829 1.00 96.38 81 GLU A C 1
ATOM 608 O O . GLU A 1 81 ? 7.526 7.468 1.917 1.00 96.38 81 GLU A O 1
ATOM 613 N N . ILE A 1 82 ? 6.487 6.699 0.072 1.00 97.56 82 ILE A N 1
ATOM 614 C CA . ILE A 1 82 ? 5.138 7.114 0.485 1.00 97.56 82 ILE A CA 1
ATOM 615 C C . ILE A 1 82 ? 4.749 6.426 1.792 1.00 97.56 82 ILE A C 1
ATOM 617 O O . ILE A 1 82 ? 4.350 7.109 2.729 1.00 97.56 82 ILE A O 1
ATOM 621 N N . CYS A 1 83 ? 4.898 5.098 1.880 1.00 97.06 83 CYS A N 1
ATOM 622 C CA . CYS A 1 83 ? 4.572 4.339 3.092 1.00 97.06 83 CYS A CA 1
ATOM 623 C C . CYS A 1 83 ? 5.366 4.842 4.307 1.00 97.06 83 CYS A C 1
ATOM 625 O O . CYS A 1 83 ? 4.803 4.992 5.391 1.00 97.06 83 CYS A O 1
ATOM 627 N N . LYS A 1 84 ? 6.653 5.153 4.116 1.00 94.44 84 LYS A N 1
ATOM 628 C CA . LYS A 1 84 ? 7.515 5.738 5.147 1.00 94.44 84 LYS A CA 1
ATOM 629 C C . LYS A 1 84 ? 7.036 7.124 5.571 1.00 94.44 84 LYS A C 1
ATOM 631 O O . LYS A 1 84 ? 6.985 7.400 6.764 1.00 94.44 84 LYS A O 1
ATOM 636 N N . GLU A 1 85 ? 6.702 7.985 4.611 1.00 95.06 85 GLU A N 1
ATOM 637 C CA . GLU A 1 85 ? 6.268 9.363 4.861 1.00 95.06 85 GLU A CA 1
ATOM 638 C C . GLU A 1 85 ? 5.026 9.414 5.760 1.00 95.06 85 GLU A C 1
ATOM 640 O O . GLU A 1 85 ? 4.964 10.228 6.677 1.00 95.06 85 GLU A O 1
ATOM 645 N N . ILE A 1 86 ? 4.060 8.521 5.527 1.00 95.19 86 ILE A N 1
ATOM 646 C CA . ILE A 1 86 ? 2.800 8.481 6.283 1.00 95.19 86 ILE A CA 1
ATOM 647 C C . ILE A 1 86 ? 2.831 7.545 7.501 1.00 95.19 86 ILE A C 1
ATOM 649 O O . ILE A 1 86 ? 1.815 7.382 8.172 1.00 95.19 86 ILE A O 1
ATOM 653 N N . GLY A 1 87 ? 3.979 6.931 7.80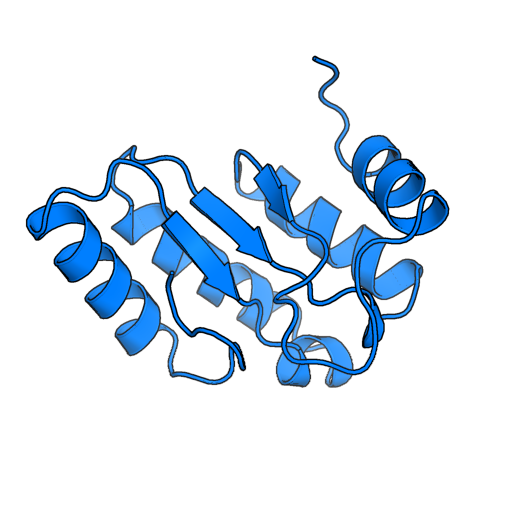4 1.00 92.81 87 GLY A N 1
ATOM 654 C CA . GLY A 1 87 ? 4.163 6.120 9.011 1.00 92.81 87 GLY A CA 1
ATOM 655 C C . GLY A 1 87 ? 3.530 4.725 8.967 1.00 92.81 87 GLY A C 1
ATOM 656 O O . GLY A 1 87 ? 3.143 4.196 10.008 1.00 92.81 87 GLY A O 1
ATOM 657 N N . VAL A 1 88 ? 3.420 4.105 7.789 1.00 93.62 88 VAL A N 1
ATOM 658 C CA . VAL A 1 88 ? 3.019 2.693 7.672 1.00 93.62 88 VAL A CA 1
ATOM 659 C C . VAL A 1 88 ? 4.126 1.792 8.222 1.00 93.62 88 VAL A C 1
ATOM 661 O O . VAL A 1 88 ? 5.291 1.928 7.854 1.00 93.62 88 VAL A O 1
ATOM 664 N N . ALA A 1 89 ? 3.746 0.829 9.062 1.00 81.81 89 ALA A N 1
ATOM 665 C CA . ALA A 1 89 ? 4.690 -0.042 9.757 1.00 81.81 89 ALA A CA 1
ATOM 666 C C . ALA A 1 89 ? 5.389 -1.053 8.832 1.00 81.81 89 ALA A C 1
ATOM 668 O O . ALA A 1 89 ? 6.567 -1.346 9.021 1.00 81.81 89 ALA A O 1
ATOM 669 N N . PHE A 1 90 ? 4.684 -1.588 7.828 1.00 93.12 90 PHE A N 1
ATOM 670 C CA . PHE A 1 90 ? 5.240 -2.611 6.944 1.00 93.12 90 PHE A CA 1
ATOM 671 C C . PHE A 1 90 ? 4.833 -2.429 5.484 1.00 93.12 90 PHE A C 1
ATOM 673 O O . PHE A 1 90 ? 3.714 -2.044 5.146 1.00 93.12 90 PHE A O 1
ATOM 680 N N . VAL A 1 91 ? 5.731 -2.849 4.604 1.00 96.44 91 VAL A N 1
ATOM 681 C CA . VAL A 1 91 ? 5.442 -3.123 3.195 1.00 96.44 91 VAL A CA 1
ATOM 682 C C . VAL A 1 91 ? 5.578 -4.620 2.946 1.00 96.44 91 VAL A C 1
ATOM 684 O O . VAL A 1 91 ? 6.393 -5.301 3.572 1.00 96.44 91 VAL A O 1
ATOM 687 N N . LYS A 1 92 ? 4.787 -5.141 2.016 1.00 96.62 92 LYS A N 1
ATOM 688 C CA . LYS A 1 92 ? 4.759 -6.551 1.637 1.00 96.62 92 LYS A CA 1
ATOM 689 C C . LYS A 1 92 ? 4.927 -6.670 0.129 1.00 96.62 92 LYS A C 1
ATOM 691 O O . LYS A 1 92 ? 4.429 -5.843 -0.630 1.00 96.62 92 LYS A O 1
ATOM 696 N N . THR A 1 93 ? 5.662 -7.685 -0.308 1.00 96.00 93 THR A N 1
ATOM 697 C CA . THR A 1 93 ? 6.037 -7.842 -1.718 1.00 96.00 93 THR A CA 1
ATOM 698 C C . THR A 1 93 ? 4.829 -8.144 -2.599 1.00 96.00 93 THR A C 1
ATOM 700 O O . THR A 1 93 ? 4.532 -7.379 -3.512 1.00 96.00 93 THR A O 1
ATOM 703 N N . SER A 1 94 ? 4.111 -9.232 -2.322 1.00 94.94 94 SER A N 1
ATOM 704 C CA . SER A 1 94 ? 3.172 -9.822 -3.285 1.00 94.94 94 SER A CA 1
ATOM 705 C C . SER A 1 94 ? 1.903 -10.357 -2.629 1.00 94.94 94 SER A C 1
ATOM 707 O O . SER A 1 94 ? 1.883 -10.673 -1.435 1.00 94.94 94 SER A O 1
ATOM 709 N N . THR A 1 95 ? 0.853 -10.512 -3.435 1.00 95.69 95 THR A N 1
ATOM 710 C CA . THR A 1 95 ? -0.397 -11.166 -3.012 1.00 95.69 95 THR A CA 1
ATOM 711 C C . THR A 1 95 ? -0.337 -12.686 -3.142 1.00 95.69 95 THR A C 1
ATOM 713 O O . THR A 1 95 ? -1.038 -13.387 -2.418 1.00 95.69 95 THR A O 1
ATOM 716 N N . GLY A 1 96 ? 0.491 -13.191 -4.064 1.00 94.69 96 GLY A N 1
ATOM 717 C CA . GLY A 1 96 ? 0.512 -14.598 -4.476 1.00 94.69 96 GLY A CA 1
ATOM 718 C C . GLY A 1 96 ? -0.499 -14.952 -5.577 1.00 94.69 96 GLY A C 1
ATOM 719 O O . GLY A 1 96 ? -0.540 -16.101 -5.999 1.00 94.69 96 GLY A O 1
ATOM 720 N N . PHE A 1 97 ? -1.285 -13.984 -6.065 1.00 94.50 97 PHE A N 1
ATOM 721 C CA . PHE A 1 97 ? -2.317 -14.181 -7.097 1.00 94.50 97 PHE A CA 1
ATOM 722 C C . PHE A 1 97 ? -1.922 -13.615 -8.471 1.00 94.50 97 PHE A C 1
ATOM 724 O O . PHE A 1 97 ? -2.725 -13.617 -9.402 1.00 94.50 97 PHE A O 1
ATOM 731 N N . SER A 1 98 ? -0.688 -13.124 -8.604 1.00 91.31 98 SER A N 1
ATOM 732 C CA . SER A 1 98 ? -0.145 -12.559 -9.841 1.00 91.31 98 SER A CA 1
ATOM 733 C C . SER A 1 98 ? 0.977 -13.438 -10.417 1.00 91.31 98 SER A C 1
ATOM 735 O O . SER A 1 98 ? 1.168 -14.586 -10.023 1.00 91.31 98 SER A O 1
ATOM 737 N N . LYS A 1 99 ? 1.718 -12.907 -11.391 1.00 88.94 99 LYS A N 1
ATOM 738 C CA . LYS A 1 99 ? 2.704 -13.633 -12.210 1.00 88.94 99 LYS A CA 1
ATOM 739 C C . LYS A 1 99 ? 3.982 -14.037 -11.465 1.00 88.94 99 LYS A C 1
ATOM 741 O O . LYS A 1 99 ? 4.783 -14.781 -12.020 1.00 88.94 99 LYS A O 1
ATOM 746 N N . GLY A 1 100 ? 4.202 -13.531 -10.253 1.00 86.69 100 GLY A N 1
ATOM 747 C CA . GLY A 1 100 ? 5.402 -13.800 -9.469 1.00 86.69 100 GLY A CA 1
ATOM 748 C C . GLY A 1 100 ? 5.239 -13.429 -7.997 1.00 86.69 100 GLY A C 1
ATOM 749 O O . GLY A 1 100 ? 4.337 -12.677 -7.629 1.00 86.69 100 GLY A O 1
ATOM 750 N N . GLY A 1 101 ? 6.112 -13.993 -7.163 1.00 88.00 101 GLY A N 1
ATOM 751 C CA . GLY A 1 101 ? 6.168 -13.747 -5.722 1.00 88.00 101 GLY A CA 1
ATOM 752 C C . GLY A 1 101 ? 7.363 -12.884 -5.315 1.00 88.00 101 GLY A C 1
ATOM 753 O O . GLY A 1 101 ? 7.878 -12.090 -6.099 1.00 88.00 101 GLY A O 1
ATOM 754 N N . ALA A 1 102 ? 7.823 -13.070 -4.078 1.00 87.19 102 ALA A N 1
ATOM 755 C CA . ALA A 1 102 ? 8.961 -12.337 -3.538 1.00 87.19 102 ALA A CA 1
ATOM 756 C C . ALA A 1 102 ? 10.280 -12.707 -4.241 1.00 87.19 102 ALA A C 1
ATOM 758 O O . ALA A 1 102 ? 10.629 -13.883 -4.339 1.00 87.19 102 ALA A O 1
ATOM 759 N N . LEU A 1 103 ? 11.047 -11.691 -4.643 1.00 91.31 103 LEU A N 1
ATOM 760 C CA . LEU A 1 103 ? 12.437 -11.825 -5.076 1.00 91.31 103 LEU A CA 1
ATOM 761 C C . LEU A 1 103 ? 13.373 -11.246 -4.009 1.00 91.31 103 LEU A C 1
ATOM 763 O O . LEU A 1 103 ? 13.071 -10.216 -3.406 1.00 91.31 103 LEU A O 1
ATOM 767 N N . VAL A 1 104 ? 14.536 -11.873 -3.801 1.00 92.50 104 VAL A N 1
ATOM 768 C CA . VAL A 1 104 ? 15.540 -11.410 -2.817 1.00 92.50 104 VAL A CA 1
ATOM 769 C C . VAL A 1 104 ? 15.957 -9.961 -3.087 1.00 92.50 104 VAL A C 1
ATOM 771 O O . VAL A 1 104 ? 16.096 -9.165 -2.161 1.00 92.50 104 VAL A O 1
ATOM 774 N N . GLU A 1 105 ? 16.098 -9.602 -4.360 1.00 93.00 105 GLU A N 1
ATOM 775 C CA . GLU A 1 105 ? 16.420 -8.245 -4.805 1.00 93.00 105 GLU A CA 1
ATOM 776 C C . GLU A 1 105 ? 15.333 -7.212 -4.472 1.00 93.00 105 GLU A C 1
ATOM 778 O O . GLU A 1 105 ? 15.670 -6.100 -4.070 1.00 93.00 105 GLU A O 1
ATOM 783 N N . ASP A 1 106 ? 14.047 -7.563 -4.586 1.00 91.50 106 ASP A N 1
ATOM 784 C CA . ASP A 1 106 ? 12.938 -6.672 -4.216 1.00 91.50 106 ASP A CA 1
ATOM 785 C C . ASP A 1 106 ? 12.923 -6.440 -2.707 1.00 91.50 106 ASP A C 1
ATOM 787 O O . ASP A 1 106 ? 12.808 -5.305 -2.253 1.00 91.50 106 ASP A O 1
ATOM 791 N N . VAL A 1 107 ? 13.116 -7.503 -1.922 1.00 93.31 107 VAL A N 1
ATOM 792 C CA . VAL A 1 107 ? 13.189 -7.410 -0.458 1.00 93.31 107 VAL A CA 1
ATOM 793 C C . VAL A 1 107 ? 14.362 -6.526 -0.028 1.00 93.31 107 VAL A C 1
ATOM 795 O O . VAL A 1 107 ? 14.197 -5.652 0.826 1.00 93.31 107 VAL A O 1
ATOM 798 N N . ALA A 1 108 ? 15.540 -6.713 -0.632 1.00 92.94 108 ALA A N 1
ATOM 799 C CA . ALA A 1 108 ? 16.716 -5.893 -0.351 1.00 92.94 108 ALA A CA 1
ATOM 800 C C . ALA A 1 108 ? 16.489 -4.419 -0.722 1.00 92.94 108 ALA A C 1
ATOM 802 O O . ALA A 1 108 ? 16.861 -3.528 0.045 1.00 92.94 108 ALA A O 1
ATOM 803 N N . LEU A 1 109 ? 15.844 -4.161 -1.864 1.00 92.62 109 LEU A N 1
ATOM 804 C CA . LEU A 1 109 ? 15.503 -2.813 -2.306 1.00 92.62 109 LEU A CA 1
ATOM 805 C C . LEU A 1 109 ? 14.518 -2.133 -1.350 1.00 92.62 109 LEU A C 1
ATOM 807 O O . LEU A 1 109 ? 14.796 -1.038 -0.868 1.00 92.62 109 LEU A O 1
ATOM 811 N N . MET A 1 110 ? 13.410 -2.799 -1.024 1.00 92.94 110 MET A N 1
ATOM 812 C CA . MET A 1 110 ? 12.384 -2.282 -0.113 1.00 92.94 110 MET A CA 1
ATOM 813 C C . MET A 1 110 ? 12.976 -1.958 1.262 1.00 92.94 110 MET A C 1
ATOM 815 O O . MET A 1 110 ? 12.745 -0.875 1.798 1.00 92.94 110 MET A O 1
ATOM 819 N N . LYS A 1 111 ? 13.815 -2.854 1.802 1.00 90.75 111 LYS A N 1
ATOM 820 C CA . LYS A 1 111 ? 14.520 -2.629 3.072 1.00 90.75 111 LYS A CA 1
ATOM 821 C C . LYS A 1 111 ? 15.472 -1.432 3.010 1.00 90.75 111 LYS A C 1
ATOM 823 O O . LYS A 1 111 ? 15.622 -0.728 3.998 1.00 90.75 111 LYS A O 1
ATOM 828 N N . LYS A 1 112 ? 16.124 -1.189 1.870 1.00 89.69 112 LYS A N 1
ATOM 829 C CA . LYS A 1 112 ? 17.004 -0.025 1.688 1.00 89.69 112 LYS A CA 1
ATOM 830 C C . LYS A 1 112 ? 16.214 1.288 1.623 1.00 89.69 112 LYS A C 1
ATOM 832 O O . LYS A 1 112 ? 16.677 2.293 2.155 1.00 89.69 112 LYS A O 1
ATOM 837 N N . SER A 1 113 ? 15.045 1.284 0.982 1.00 84.50 113 SER A N 1
ATOM 838 C CA . SER A 1 113 ? 14.173 2.463 0.852 1.00 84.50 113 SER A CA 1
ATOM 839 C C . SER A 1 113 ? 13.476 2.832 2.168 1.00 84.50 113 SER A C 1
ATOM 841 O O . SER A 1 113 ? 13.262 4.010 2.463 1.00 84.50 113 SER A O 1
ATOM 843 N N . LEU A 1 114 ? 13.166 1.838 3.000 1.00 79.50 114 LEU A N 1
ATOM 844 C CA . LEU A 1 114 ? 12.625 2.026 4.341 1.00 79.50 114 LEU A CA 1
ATOM 845 C C . LEU A 1 114 ? 13.769 2.142 5.350 1.00 79.50 114 LEU A C 1
ATOM 847 O O . LEU A 1 114 ? 14.257 1.152 5.878 1.00 79.50 114 LEU A O 1
ATOM 851 N N . VAL A 1 115 ? 14.223 3.361 5.637 1.00 51.62 115 VAL A N 1
ATOM 852 C CA . VAL A 1 115 ? 15.243 3.581 6.680 1.00 51.62 115 VAL A CA 1
ATOM 853 C C . VAL A 1 115 ? 14.611 3.436 8.068 1.00 51.62 115 VAL A C 1
ATOM 855 O O . VAL A 1 115 ? 14.402 4.445 8.727 1.00 51.62 115 VAL A O 1
ATOM 858 N N . ILE A 1 116 ? 14.285 2.207 8.482 1.00 35.62 116 ILE A N 1
ATOM 859 C CA . ILE A 1 116 ? 14.253 1.739 9.876 1.00 35.62 116 ILE A CA 1
ATOM 860 C C . ILE A 1 116 ? 14.697 0.268 9.858 1.00 35.62 116 ILE A C 1
ATOM 862 O O . ILE A 1 116 ? 14.084 -0.591 9.228 1.00 35.62 116 ILE A O 1
ATOM 866 N N . LEU A 1 117 ? 15.839 0.024 10.501 1.00 30.38 117 LEU A N 1
ATOM 867 C CA . LEU A 1 117 ? 16.398 -1.289 10.791 1.00 30.38 117 LEU A CA 1
ATOM 868 C C . LEU A 1 117 ? 15.718 -1.862 12.041 1.00 30.38 117 LEU A C 1
ATOM 870 O O . LEU A 1 117 ? 15.570 -1.145 13.027 1.00 30.38 117 LEU A O 1
ATOM 874 N N . VAL A 1 118 ? 15.499 -3.179 11.968 1.00 34.94 118 VAL A N 1
ATOM 875 C CA . VAL A 1 118 ? 15.070 -4.147 12.996 1.00 34.94 118 VAL A CA 1
ATOM 876 C C . VAL A 1 118 ? 13.570 -4.210 13.265 1.00 34.94 118 VAL A C 1
ATOM 878 O O . VAL A 1 118 ? 13.019 -3.290 13.900 1.00 34.94 118 VAL A O 1
#

Foldseek 3Di:
DFCPPQLPDDLVRRLVVLLVCVVVPDLAEEGEFHVVCLVVVVLVVRLVSVLSNVVSNVPRAYEYEDCQVSDDLVSLLSSLLSCLVSVHPYYAHRRVPDDDHDDPVSVVSSCVSNPDDD